Protein AF-M6UWS3-F1 (afdb_monomer)

Foldseek 3Di:
DKKKKKKQFADDLVLLVLLVVLVVVVVQKDWDPVQVVDSQWTWIAGPVRQKIWIWHHDPGIIMIMIDRDDPVRVVVSVVSNVVSCVVVVTDIDIDID

Nearest PDB structures (foldseek):
  3c6k-assembly1_B  TM=6.279E-01  e=4.005E-04  Homo sapiens
  4hhu-assembly2_B  TM=6.486E-01  e=1.008E-03  synthetic construct
  4rjv-assembly2_C  TM=6.045E-01  e=3.051E-03  synthetic construct
  4nez-assembly1_A-2  TM=6.128E-01  e=2.869E-03  synthetic construct
  4ney-assembly1_A  TM=6.087E-01  e=6.791E-03  synthetic construct

Secondary structure (DSSP, 8-state):
-EEEEEE-----HHHHHHHHHHHHHTSSEEE-GGGGS-SSEEEEEETTS--EEEEEE-SS-EEEEEES--HHHHHHHHHHHHHHHHHTT-----EE-

Solvent-accessible surface area (backbone atoms only — n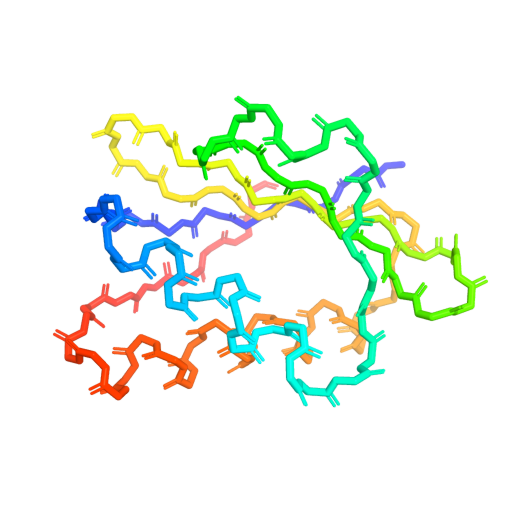ot comparable to full-atom values): 5358 Å² total; per-residue (Å²): 123,72,51,36,30,42,23,82,34,70,75,52,73,67,56,44,53,52,48,54,52,51,52,46,70,69,65,57,40,41,76,41,82,80,30,77,78,34,88,46,42,35,38,33,24,37,76,86,65,63,26,40,38,35,42,37,56,50,98,61,27,31,35,42,39,33,31,73,57,52,75,65,57,52,52,52,53,52,48,51,52,52,51,51,30,57,76,68,71,48,77,81,58,80,44,81,106

Sequence (97 aa):
MSIEYNCFTRLTTEQIQILKTFILKNGNYKLSETSLQDEFNTTFFTNDGLSEIQILQTNQQLIVSFRNSTRSVRKEFLNQIAFNFRQQKIDFAFEEI

Organism: NCBI:txid1085540

Radius of gyration: 12.17 Å; Cα contacts (8 Å, |Δi|>4): 160; chains: 1; bounding box: 28×26×31 Å

Mean predicted aligned error: 3.87 Å

pLDDT: mean 90.2, std 7.15, range [62.0, 96.31]

Structure (mmCIF, N/CA/C/O backbone):
data_AF-M6UWS3-F1
#
_entry.id   AF-M6UWS3-F1
#
loop_
_atom_site.group_PDB
_atom_site.id
_atom_site.type_symbol
_atom_site.label_atom_id
_atom_site.label_alt_id
_atom_site.label_comp_id
_atom_site.label_asym_id
_atom_site.label_entity_id
_atom_site.label_seq_id
_atom_site.pdbx_PDB_ins_code
_atom_site.Cartn_x
_atom_site.Cartn_y
_atom_site.Cartn_z
_atom_site.occupancy
_atom_site.B_iso_or_equiv
_atom_site.auth_seq_id
_atom_site.auth_comp_id
_atom_site.auth_asym_id
_atom_site.auth_atom_id
_atom_site.pdbx_PDB_model_num
ATOM 1 N N . MET A 1 1 ? -1.443 8.907 -17.222 1.00 67.69 1 MET A N 1
ATOM 2 C CA . MET A 1 1 ? -2.660 8.305 -16.641 1.00 67.69 1 MET A CA 1
ATOM 3 C C . MET A 1 1 ? -2.258 7.669 -15.320 1.00 67.69 1 MET A C 1
ATOM 5 O O . MET A 1 1 ? -1.234 6.991 -15.306 1.00 67.69 1 MET A O 1
ATOM 9 N N . SER A 1 2 ? -2.949 7.987 -14.225 1.00 84.44 2 SER A N 1
ATOM 10 C CA . SER A 1 2 ? -2.796 7.276 -12.950 1.00 84.44 2 SER A CA 1
ATOM 11 C C . SER A 1 2 ? -3.747 6.082 -12.923 1.00 84.44 2 SER A C 1
ATOM 13 O O . SER A 1 2 ? -4.766 6.101 -13.608 1.00 84.44 2 SER A O 1
ATOM 15 N N . ILE A 1 3 ? -3.377 5.038 -12.188 1.00 93.38 3 ILE A N 1
ATOM 16 C CA . ILE A 1 3 ? -4.250 3.900 -11.878 1.00 93.38 3 ILE A CA 1
ATOM 17 C C . ILE A 1 3 ? -4.382 3.854 -10.369 1.00 93.38 3 ILE A C 1
ATOM 19 O O . ILE A 1 3 ? -3.367 3.923 -9.673 1.00 93.38 3 ILE A O 1
ATOM 23 N N . GLU A 1 4 ? -5.607 3.756 -9.878 1.00 95.12 4 GLU A N 1
ATOM 24 C CA . GLU A 1 4 ? -5.911 3.908 -8.463 1.00 95.12 4 GLU A CA 1
ATOM 25 C C . GLU A 1 4 ? -6.581 2.651 -7.927 1.00 95.12 4 GLU A C 1
ATOM 27 O O . GLU A 1 4 ? -7.348 1.986 -8.621 1.00 95.12 4 GLU A O 1
ATOM 32 N N . TYR A 1 5 ? -6.251 2.319 -6.684 1.00 94.88 5 TYR A N 1
ATOM 33 C CA . TYR A 1 5 ? -6.901 1.254 -5.941 1.00 94.88 5 TYR A CA 1
ATOM 34 C C . TYR A 1 5 ? -7.453 1.828 -4.651 1.00 94.88 5 TYR A C 1
ATOM 36 O O . TYR A 1 5 ? -6.729 2.512 -3.924 1.00 94.88 5 TYR A O 1
ATOM 44 N N . ASN A 1 6 ? -8.705 1.531 -4.334 1.00 93.38 6 ASN A N 1
ATOM 45 C CA . ASN A 1 6 ? -9.275 1.835 -3.031 1.00 93.38 6 ASN A CA 1
ATOM 46 C C . ASN A 1 6 ? -9.250 0.591 -2.133 1.00 93.38 6 ASN A C 1
ATOM 48 O O . ASN A 1 6 ? -9.179 -0.548 -2.588 1.00 93.38 6 ASN A O 1
ATOM 52 N N . CYS A 1 7 ? -9.275 0.825 -0.830 1.00 92.81 7 CYS A N 1
ATOM 53 C CA . CYS A 1 7 ? -9.468 -0.187 0.190 1.00 92.81 7 CYS A CA 1
ATOM 54 C C . CYS A 1 7 ? -10.273 0.444 1.324 1.00 92.81 7 CYS A C 1
ATOM 56 O O . CYS A 1 7 ? -9.835 1.436 1.912 1.00 92.81 7 CYS A O 1
ATOM 58 N N . PHE A 1 8 ? -11.454 -0.104 1.623 1.00 88.75 8 PHE A N 1
ATOM 59 C CA . PHE A 1 8 ? -12.387 0.412 2.637 1.00 88.75 8 PHE A CA 1
ATOM 60 C C . PHE A 1 8 ? -11.938 0.084 4.066 1.00 88.75 8 PHE A C 1
ATOM 62 O O . PHE A 1 8 ? -12.660 -0.503 4.870 1.00 88.75 8 PHE A O 1
ATOM 69 N N . THR A 1 9 ? -10.713 0.486 4.372 1.00 87.94 9 THR A N 1
ATOM 70 C CA . THR A 1 9 ? -10.050 0.284 5.647 1.00 87.94 9 THR A CA 1
ATOM 71 C C . THR A 1 9 ? -9.588 1.637 6.161 1.00 87.94 9 THR A C 1
ATOM 73 O O . THR A 1 9 ? -8.973 2.431 5.440 1.00 87.94 9 THR A O 1
ATOM 76 N N . ARG A 1 10 ? -9.876 1.904 7.435 1.00 89.50 10 ARG A N 1
ATOM 77 C CA . ARG A 1 10 ? -9.384 3.087 8.135 1.00 89.50 10 ARG A CA 1
ATOM 78 C C . ARG A 1 10 ? -8.246 2.696 9.059 1.00 89.50 10 ARG A C 1
ATOM 80 O O . ARG A 1 10 ? -8.477 2.053 10.079 1.00 89.50 10 ARG A O 1
ATOM 87 N N . LEU A 1 11 ? -7.038 3.114 8.706 1.00 90.31 11 LEU A N 1
ATOM 88 C CA . LEU A 1 11 ? -5.864 2.898 9.536 1.00 90.31 11 LEU A CA 1
ATOM 89 C C . LEU A 1 11 ? -5.763 3.952 10.645 1.00 90.31 11 LEU A C 1
ATOM 91 O O . LEU A 1 11 ? -6.097 5.124 10.448 1.00 90.31 11 LEU A O 1
ATOM 95 N N . THR A 1 12 ? -5.270 3.539 11.810 1.00 91.19 12 THR A N 1
ATOM 96 C CA . THR A 1 12 ? -4.808 4.466 12.848 1.00 91.19 12 THR A CA 1
ATOM 97 C C . THR A 1 12 ? -3.460 5.077 12.459 1.00 91.19 12 THR A C 1
ATOM 99 O O . THR A 1 12 ? -2.747 4.562 11.595 1.00 91.19 12 THR A O 1
ATOM 102 N N . THR A 1 13 ? -3.077 6.161 13.135 1.00 88.88 13 THR A N 1
ATOM 103 C CA . THR A 1 13 ? -1.759 6.790 12.978 1.00 88.88 13 THR A CA 1
ATOM 104 C C . THR A 1 13 ? -0.617 5.781 13.148 1.00 88.88 13 THR A C 1
ATOM 106 O O . THR A 1 13 ? 0.269 5.697 12.303 1.00 88.88 13 THR A O 1
ATOM 109 N N . GLU A 1 14 ? -0.677 4.944 14.187 1.00 90.94 14 GLU A N 1
ATOM 110 C CA . GLU A 1 14 ? 0.334 3.913 14.450 1.00 90.94 14 GLU A CA 1
ATOM 111 C C . GLU A 1 14 ? 0.410 2.876 13.318 1.00 90.94 14 GLU A C 1
ATOM 113 O O . GLU A 1 14 ? 1.494 2.563 12.826 1.00 90.94 14 GLU A O 1
ATOM 118 N N . GLN A 1 15 ? -0.738 2.390 12.835 1.00 92.38 15 GLN A N 1
ATOM 119 C CA . GLN A 1 15 ? -0.793 1.406 11.748 1.00 92.38 15 GLN A CA 1
ATOM 120 C C . GLN A 1 15 ? -0.201 1.955 10.444 1.00 92.38 15 GLN A C 1
ATOM 122 O O . GLN A 1 15 ? 0.496 1.233 9.726 1.00 92.38 15 GLN A O 1
ATOM 127 N N . ILE A 1 16 ? -0.433 3.238 10.152 1.00 91.19 16 ILE A N 1
ATOM 128 C CA . ILE A 1 16 ? 0.159 3.931 9.003 1.00 91.19 16 ILE A CA 1
ATOM 129 C C . ILE A 1 16 ? 1.673 4.052 9.151 1.00 91.19 16 ILE A C 1
ATOM 131 O O . ILE A 1 16 ? 2.405 3.762 8.205 1.00 91.19 16 ILE A O 1
ATOM 135 N N . GLN A 1 17 ? 2.166 4.448 10.323 1.00 89.88 17 GLN A N 1
ATOM 136 C CA . GLN A 1 17 ? 3.606 4.550 10.568 1.00 89.88 17 GLN A CA 1
ATOM 137 C C . GLN A 1 17 ? 4.299 3.185 10.436 1.00 89.88 17 GLN A C 1
ATOM 139 O O . GLN A 1 17 ? 5.370 3.084 9.823 1.00 89.88 17 GLN A O 1
ATOM 144 N N . ILE A 1 18 ? 3.661 2.119 10.933 1.00 92.75 18 ILE A N 1
ATOM 145 C CA . ILE A 1 18 ? 4.118 0.735 10.759 1.00 92.75 18 ILE A CA 1
ATOM 146 C C . ILE A 1 18 ? 4.149 0.362 9.274 1.00 92.75 18 ILE A C 1
ATOM 148 O O . ILE A 1 18 ? 5.154 -0.180 8.810 1.00 92.75 18 ILE A O 1
ATOM 152 N N . LEU A 1 19 ? 3.093 0.676 8.514 1.00 92.81 19 LEU A N 1
ATOM 153 C CA . LEU A 1 19 ? 3.025 0.400 7.078 1.00 92.81 19 LEU A CA 1
ATOM 154 C C . LEU A 1 19 ? 4.148 1.111 6.312 1.00 92.81 19 LEU A C 1
ATOM 156 O O . LEU A 1 19 ? 4.866 0.470 5.545 1.00 92.81 19 LEU A O 1
ATOM 160 N N . LYS A 1 20 ? 4.348 2.413 6.549 1.00 91.00 20 LYS A N 1
ATOM 161 C CA . LYS A 1 20 ? 5.422 3.193 5.910 1.00 91.00 20 LYS A CA 1
ATOM 162 C C . LYS A 1 20 ? 6.792 2.601 6.209 1.00 91.00 20 LYS A C 1
ATOM 164 O O . LYS A 1 20 ? 7.581 2.360 5.299 1.00 91.00 20 LYS A O 1
ATOM 169 N N . THR A 1 21 ? 7.054 2.314 7.483 1.00 91.81 21 THR A N 1
ATOM 170 C CA . THR A 1 21 ? 8.314 1.700 7.917 1.00 91.81 21 THR A CA 1
ATOM 171 C C . THR A 1 21 ? 8.520 0.335 7.265 1.00 91.81 21 THR A C 1
ATOM 173 O O . THR A 1 21 ? 9.632 0.009 6.853 1.00 91.81 21 THR A O 1
ATOM 176 N N . PHE A 1 22 ? 7.459 -0.465 7.144 1.00 93.38 22 PHE A N 1
ATOM 177 C CA . PHE A 1 22 ? 7.505 -1.772 6.497 1.00 93.38 22 PHE A CA 1
ATOM 178 C C . PHE A 1 22 ? 7.849 -1.665 5.004 1.00 93.38 22 PHE A C 1
ATOM 180 O O . PHE A 1 22 ? 8.753 -2.359 4.540 1.00 93.38 22 PHE A O 1
ATOM 187 N N . ILE A 1 23 ? 7.197 -0.753 4.274 1.00 93.19 23 ILE A N 1
ATOM 188 C CA . ILE A 1 23 ? 7.470 -0.493 2.851 1.00 93.19 23 ILE A CA 1
ATOM 189 C C . ILE A 1 23 ? 8.922 -0.042 2.649 1.00 93.19 23 ILE A C 1
ATOM 191 O O . ILE A 1 23 ? 9.599 -0.538 1.751 1.00 93.19 23 ILE A O 1
ATOM 195 N N . LEU A 1 24 ? 9.434 0.848 3.502 1.00 91.50 24 LEU A N 1
ATOM 196 C CA . LEU A 1 24 ? 10.815 1.330 3.399 1.00 91.50 24 LEU A CA 1
ATOM 197 C C . LEU A 1 24 ? 11.843 0.239 3.726 1.00 91.50 24 LEU A C 1
ATOM 199 O O . LEU A 1 24 ? 12.871 0.144 3.058 1.00 91.50 24 LEU A O 1
ATOM 203 N N . LYS A 1 25 ? 11.557 -0.633 4.701 1.00 91.50 25 LYS A N 1
ATOM 204 C CA . LYS A 1 25 ? 12.424 -1.775 5.044 1.00 91.50 25 LYS A CA 1
ATOM 205 C C . LYS A 1 25 ? 12.546 -2.806 3.924 1.00 91.50 25 LYS A C 1
ATOM 207 O O . LYS A 1 25 ? 13.541 -3.522 3.892 1.00 91.50 25 LYS A O 1
ATOM 212 N N . ASN A 1 26 ? 11.568 -2.883 3.019 1.00 85.69 26 ASN A N 1
ATOM 213 C CA . ASN A 1 26 ? 11.645 -3.749 1.843 1.00 85.69 26 ASN A CA 1
ATOM 214 C C . ASN A 1 26 ? 12.819 -3.362 0.919 1.00 85.69 26 ASN A C 1
ATOM 216 O O . ASN A 1 26 ? 13.366 -4.214 0.229 1.00 85.69 26 ASN A O 1
ATOM 220 N N . GLY A 1 27 ? 13.241 -2.093 0.944 1.00 85.31 27 GLY A N 1
ATOM 221 C CA . GLY A 1 27 ? 14.414 -1.613 0.218 1.00 85.31 27 GLY A CA 1
ATOM 222 C C . GLY A 1 27 ? 14.168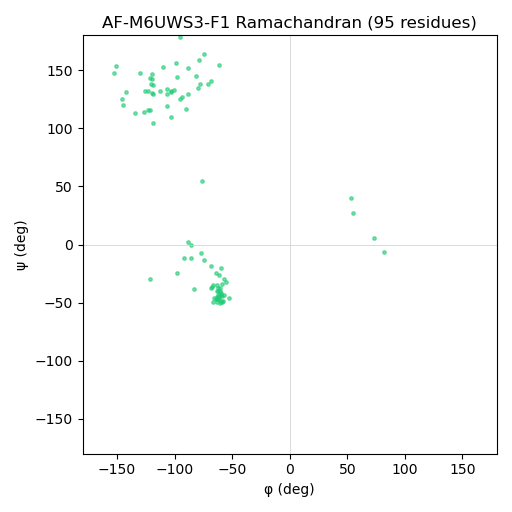 -1.292 -1.255 1.00 85.31 27 GLY A C 1
ATOM 223 O O . GLY A 1 27 ? 15.058 -0.721 -1.871 1.00 85.31 27 GLY A O 1
ATOM 224 N N . ASN A 1 28 ? 12.986 -1.587 -1.808 1.00 91.69 28 ASN A N 1
ATOM 225 C CA . ASN A 1 28 ? 12.624 -1.297 -3.205 1.00 91.69 28 ASN A CA 1
ATOM 226 C C . ASN A 1 28 ? 12.059 0.120 -3.432 1.00 91.69 28 ASN A C 1
ATOM 228 O O . ASN A 1 28 ? 11.927 0.555 -4.582 1.00 91.69 28 ASN A O 1
ATOM 232 N N . TYR A 1 29 ? 11.732 0.835 -2.350 1.00 93.31 29 TYR A N 1
ATOM 233 C CA . TYR A 1 29 ? 11.023 2.113 -2.387 1.00 93.31 29 TYR A CA 1
ATOM 234 C C . TYR A 1 29 ? 11.725 3.180 -1.548 1.00 93.31 29 TYR A C 1
ATOM 236 O O . TYR A 1 29 ? 12.296 2.892 -0.495 1.00 93.31 29 TYR A O 1
ATOM 244 N N . LYS A 1 30 ? 11.616 4.433 -1.988 1.00 93.06 30 LYS A N 1
ATOM 245 C CA . LYS A 1 30 ? 12.099 5.626 -1.284 1.00 93.06 30 LYS A CA 1
ATOM 246 C C . LYS A 1 30 ? 10.932 6.559 -0.996 1.00 93.06 30 LYS A C 1
ATOM 248 O O . LYS A 1 30 ? 10.031 6.693 -1.819 1.00 93.06 30 LYS A O 1
ATOM 253 N N . LEU A 1 31 ? 10.950 7.197 0.168 1.00 91.06 31 LEU A N 1
ATOM 254 C CA . LEU A 1 31 ? 9.951 8.189 0.558 1.00 91.06 31 LEU A CA 1
ATOM 255 C C . LEU A 1 31 ? 10.242 9.529 -0.134 1.00 91.06 31 LEU A C 1
ATOM 257 O O . LEU A 1 31 ? 11.397 9.947 -0.181 1.00 91.06 31 LEU A O 1
ATOM 261 N N . SER A 1 32 ? 9.212 10.211 -0.633 1.00 85.19 32 SER A N 1
ATOM 262 C CA . SER A 1 32 ? 9.340 11.597 -1.095 1.00 85.19 32 SER A CA 1
ATOM 263 C C . SER A 1 32 ? 9.597 12.541 0.085 1.00 85.19 32 SER A C 1
ATOM 265 O O . SER A 1 32 ? 8.956 12.413 1.128 1.00 85.19 32 SER A O 1
ATOM 267 N N . GLU A 1 33 ? 10.468 13.540 -0.080 1.00 72.44 33 GLU A N 1
ATOM 268 C CA . GLU A 1 33 ? 10.769 14.531 0.970 1.00 72.44 33 GLU A CA 1
ATOM 269 C C . GLU A 1 33 ? 9.519 15.301 1.426 1.00 72.44 33 GLU A C 1
ATOM 271 O O . GLU A 1 33 ? 9.353 15.588 2.611 1.00 72.44 33 GLU A O 1
ATOM 276 N N . THR A 1 34 ? 8.578 15.559 0.511 1.00 67.38 34 THR A N 1
ATOM 277 C CA . THR A 1 34 ? 7.296 16.216 0.822 1.00 67.38 34 THR A CA 1
ATOM 278 C C . THR A 1 34 ? 6.359 15.352 1.667 1.00 67.38 34 THR A C 1
ATOM 280 O O . THR A 1 34 ? 5.449 15.874 2.303 1.00 67.38 34 THR A O 1
ATOM 283 N N . SER A 1 35 ? 6.583 14.037 1.720 1.00 66.00 35 SER A N 1
ATOM 284 C CA . SER A 1 35 ? 5.749 13.082 2.467 1.00 66.00 35 SER A CA 1
ATOM 285 C C . SER A 1 35 ? 6.130 12.933 3.938 1.00 66.00 35 SER A C 1
ATOM 287 O O . SER A 1 35 ? 5.491 12.180 4.668 1.00 66.00 35 SER A O 1
ATOM 289 N N . LEU A 1 36 ? 7.158 13.652 4.392 1.00 62.00 36 LEU A N 1
ATOM 290 C CA . LEU A 1 36 ? 7.534 13.714 5.805 1.00 62.00 36 LEU A CA 1
ATOM 291 C C . LEU A 1 36 ? 6.567 14.573 6.638 1.00 62.00 36 LEU A C 1
ATOM 293 O O . LEU A 1 36 ? 6.619 14.516 7.862 1.00 62.00 36 LEU A O 1
ATOM 297 N N . GLN A 1 37 ? 5.704 15.364 5.991 1.00 63.62 37 GLN A N 1
ATOM 298 C CA . GLN A 1 37 ? 4.822 16.328 6.658 1.00 63.62 37 GLN A CA 1
ATOM 299 C C . GLN A 1 37 ? 3.395 15.815 6.889 1.00 63.62 37 GLN A C 1
ATOM 301 O O . GLN A 1 37 ? 2.731 16.303 7.800 1.00 63.62 37 GLN A O 1
ATOM 306 N N . ASP A 1 38 ? 2.923 14.848 6.095 1.00 76.50 38 ASP A N 1
ATOM 307 C CA . ASP A 1 38 ? 1.563 14.316 6.201 1.00 76.50 38 ASP A CA 1
ATOM 308 C C . ASP A 1 38 ? 1.589 12.801 6.434 1.00 76.50 38 ASP A C 1
ATOM 310 O O . ASP A 1 38 ? 2.055 11.989 5.628 1.00 76.50 38 ASP A O 1
ATOM 314 N N . GLU A 1 39 ? 1.096 12.401 7.601 1.00 75.62 39 GLU A N 1
ATOM 315 C CA . GLU A 1 39 ? 1.047 11.000 7.977 1.00 75.62 39 GLU A CA 1
ATOM 316 C C . GLU A 1 39 ? 0.055 10.225 7.107 1.00 75.62 39 GLU A C 1
ATOM 318 O O . GLU A 1 39 ? 0.346 9.103 6.699 1.00 75.62 39 GLU A O 1
ATOM 323 N N . PHE A 1 40 ? -1.054 10.855 6.740 1.00 84.31 40 PHE A N 1
ATOM 324 C CA . PHE A 1 40 ? -2.151 10.251 5.999 1.00 84.31 40 PHE A CA 1
ATOM 325 C C . PHE A 1 40 ? -2.005 10.409 4.486 1.00 84.31 40 PHE A C 1
ATOM 327 O O . PHE A 1 40 ? -2.704 9.721 3.753 1.00 84.31 40 PHE A O 1
ATOM 334 N N . ASN A 1 41 ? -1.088 11.246 4.004 1.00 90.31 41 ASN A N 1
ATOM 335 C CA . ASN A 1 41 ? -0.776 11.392 2.587 1.00 90.31 41 ASN A CA 1
ATOM 336 C C . ASN A 1 41 ? 0.720 11.209 2.342 1.00 90.31 41 ASN A C 1
ATOM 338 O O . ASN A 1 41 ? 1.552 11.995 2.786 1.00 90.31 41 ASN A O 1
ATOM 342 N N . THR A 1 42 ? 1.092 10.150 1.638 1.00 91.38 42 THR A N 1
ATOM 343 C CA . THR A 1 42 ? 2.495 9.809 1.449 1.00 91.38 42 THR A CA 1
ATOM 344 C C . THR A 1 42 ? 2.779 9.270 0.071 1.00 91.38 42 THR A C 1
ATOM 346 O O . THR A 1 42 ? 2.148 8.328 -0.385 1.00 91.38 42 THR A O 1
ATOM 349 N N . THR A 1 43 ? 3.812 9.820 -0.544 1.00 94.00 43 THR A N 1
ATOM 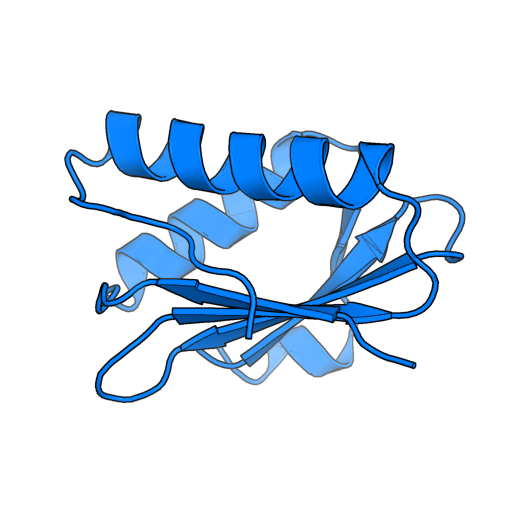350 C CA . THR A 1 43 ? 4.320 9.439 -1.848 1.00 94.00 43 THR A CA 1
ATOM 351 C C . THR A 1 43 ? 5.632 8.678 -1.701 1.00 94.00 43 THR A C 1
ATOM 353 O O . THR A 1 43 ? 6.580 9.125 -1.051 1.00 94.00 43 THR A O 1
ATOM 356 N N . PHE A 1 44 ? 5.686 7.525 -2.351 1.00 94.00 44 PHE A N 1
ATOM 357 C CA . PHE A 1 44 ? 6.857 6.691 -2.545 1.00 94.00 44 PHE A CA 1
ATOM 358 C C . PHE A 1 44 ? 7.280 6.720 -4.010 1.00 94.00 44 PHE A C 1
ATOM 360 O O . PHE A 1 44 ? 6.453 6.846 -4.913 1.00 94.00 44 PHE A O 1
ATOM 367 N N . PHE A 1 45 ? 8.567 6.507 -4.236 1.00 94.75 45 PHE A N 1
ATOM 368 C CA . PHE A 1 45 ? 9.125 6.227 -5.549 1.00 94.75 45 PHE A CA 1
ATOM 369 C C . PHE A 1 45 ? 9.793 4.861 -5.545 1.00 94.75 45 PHE A C 1
ATOM 371 O O . PHE A 1 45 ? 10.380 4.457 -4.539 1.00 94.75 45 PHE A O 1
ATOM 378 N N . THR A 1 46 ? 9.749 4.156 -6.671 1.00 94.06 46 THR A N 1
ATOM 379 C CA . THR A 1 46 ? 10.670 3.036 -6.896 1.00 94.06 46 THR A CA 1
ATOM 380 C C . THR A 1 46 ? 12.113 3.541 -6.879 1.00 94.06 46 THR A C 1
ATOM 382 O O . THR A 1 46 ? 12.384 4.713 -7.143 1.00 94.06 46 THR A O 1
ATOM 385 N N . ASN A 1 47 ? 13.072 2.674 -6.553 1.00 90.44 47 ASN A N 1
ATOM 386 C CA . ASN A 1 47 ? 14.480 3.076 -6.435 1.00 90.44 47 ASN A CA 1
ATOM 387 C C . ASN A 1 47 ? 15.079 3.726 -7.689 1.00 90.44 47 ASN A C 1
ATOM 389 O O . ASN A 1 47 ? 15.992 4.547 -7.551 1.00 90.44 47 ASN A O 1
ATOM 393 N N . ASP A 1 48 ? 14.581 3.343 -8.867 1.00 90.25 48 ASP A N 1
ATOM 394 C CA . ASP A 1 48 ? 14.930 3.899 -10.179 1.00 90.25 48 ASP A CA 1
ATOM 395 C C . ASP A 1 48 ? 14.263 5.261 -10.465 1.00 90.25 48 ASP A C 1
ATOM 397 O O . ASP A 1 48 ? 14.583 5.902 -11.463 1.00 90.25 48 ASP A O 1
ATOM 401 N N . GLY A 1 49 ? 13.353 5.715 -9.595 1.00 89.25 49 GLY A N 1
ATOM 402 C CA . GLY A 1 49 ? 12.622 6.978 -9.708 1.00 89.25 49 GLY A CA 1
ATOM 403 C C . GLY A 1 49 ? 11.534 6.995 -10.783 1.00 89.25 49 GLY A C 1
ATOM 404 O O . GLY A 1 49 ? 10.956 8.050 -11.033 1.00 89.25 49 GLY A O 1
ATOM 405 N N . LEU A 1 50 ? 11.252 5.864 -11.438 1.00 90.44 50 LEU A N 1
ATOM 406 C CA . LEU A 1 50 ? 10.355 5.830 -12.596 1.00 90.44 50 LEU A CA 1
ATOM 407 C C . LEU A 1 50 ? 8.877 5.765 -12.208 1.00 90.44 50 LEU A C 1
ATOM 409 O O . LEU A 1 50 ? 8.042 6.375 -12.875 1.00 90.44 50 LEU A O 1
ATOM 413 N N . SER A 1 51 ? 8.552 5.017 -11.150 1.00 93.62 51 SER A N 1
ATOM 414 C CA . SER A 1 51 ? 7.181 4.858 -10.667 1.00 93.62 51 SER A CA 1
ATOM 415 C C . SER A 1 51 ? 6.951 5.700 -9.422 1.00 93.62 51 SER A C 1
ATOM 417 O O . SER A 1 51 ? 7.714 5.615 -8.461 1.00 93.62 51 SER A O 1
ATOM 419 N N . GLU A 1 52 ? 5.857 6.450 -9.425 1.00 95.06 52 GLU A N 1
ATOM 420 C CA . GLU A 1 52 ? 5.369 7.220 -8.284 1.00 95.06 52 GLU A CA 1
ATOM 421 C C . GLU A 1 52 ? 4.139 6.517 -7.703 1.00 95.06 52 GLU A C 1
ATOM 423 O O . GLU A 1 52 ? 3.249 6.083 -8.443 1.00 95.06 52 GLU A O 1
ATOM 428 N N . ILE A 1 53 ? 4.106 6.374 -6.381 1.00 95.50 53 ILE A N 1
ATOM 429 C CA . ILE A 1 53 ? 3.080 5.626 -5.661 1.00 95.50 53 ILE A CA 1
ATOM 430 C C . ILE A 1 53 ? 2.624 6.451 -4.469 1.00 95.50 53 ILE A C 1
ATOM 432 O O . ILE A 1 53 ? 3.381 6.650 -3.526 1.00 95.50 53 ILE A O 1
ATOM 436 N N . GLN A 1 54 ? 1.385 6.913 -4.486 1.00 94.56 54 GLN A N 1
ATOM 437 C CA . GLN A 1 54 ? 0.802 7.684 -3.400 1.00 94.56 54 GLN A CA 1
ATOM 438 C C . GLN A 1 54 ? -0.130 6.802 -2.575 1.00 94.56 54 GLN A C 1
ATOM 440 O O . GLN A 1 54 ? -0.981 6.112 -3.123 1.00 94.56 54 GLN A O 1
ATOM 445 N N . ILE A 1 55 ? 0.017 6.847 -1.256 1.00 93.81 55 ILE A N 1
ATOM 446 C CA . ILE A 1 55 ? -0.920 6.311 -0.278 1.00 93.81 55 ILE A CA 1
ATOM 447 C C . ILE A 1 55 ? -1.625 7.495 0.377 1.00 93.81 55 ILE A C 1
ATOM 449 O O . ILE A 1 55 ? -0.978 8.316 1.026 1.00 93.81 55 ILE A O 1
ATOM 453 N N . LEU A 1 56 ? -2.945 7.558 0.231 1.00 92.81 56 LEU A N 1
ATOM 454 C CA . LEU A 1 56 ? -3.802 8.561 0.848 1.00 92.81 56 LEU A CA 1
ATOM 455 C 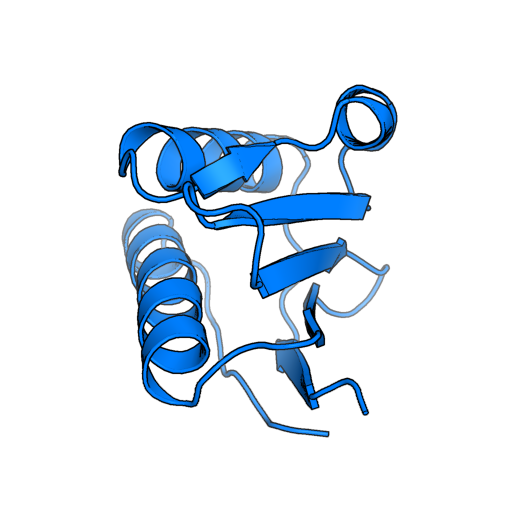C . LEU A 1 56 ? -4.852 7.877 1.727 1.00 92.81 56 LEU A C 1
ATOM 457 O O . LEU A 1 56 ? -5.727 7.169 1.238 1.00 92.81 56 LEU A O 1
ATOM 461 N N . GLN A 1 57 ? -4.806 8.117 3.030 1.00 91.25 57 GLN A N 1
ATOM 462 C CA . GLN A 1 57 ? -5.853 7.737 3.963 1.00 91.25 57 GLN A CA 1
ATOM 463 C C . GLN A 1 57 ? -6.867 8.877 4.069 1.00 91.25 57 GLN A C 1
ATOM 465 O O . GLN A 1 57 ? -6.575 9.968 4.551 1.00 91.25 57 GLN A O 1
ATOM 470 N N . THR A 1 58 ? -8.096 8.589 3.663 1.00 89.31 58 THR A N 1
ATOM 471 C CA . THR A 1 58 ? -9.258 9.447 3.915 1.00 89.31 58 THR A CA 1
ATOM 472 C C . THR A 1 58 ? -9.997 8.976 5.172 1.00 89.31 58 THR A C 1
ATOM 474 O O . THR A 1 58 ? -9.665 7.945 5.763 1.00 89.31 58 THR A O 1
ATOM 477 N N . ASN A 1 59 ? -11.064 9.681 5.558 1.00 83.19 59 ASN A N 1
ATOM 478 C CA . ASN A 1 59 ? -11.913 9.286 6.688 1.00 83.19 59 ASN A CA 1
ATOM 479 C C . ASN A 1 59 ? -12.576 7.903 6.528 1.00 83.19 59 ASN A C 1
ATOM 481 O O . ASN A 1 59 ? -13.006 7.334 7.530 1.00 83.19 59 ASN A O 1
ATOM 485 N N . GLN A 1 60 ? -12.685 7.385 5.299 1.00 84.94 60 GLN A N 1
ATOM 486 C CA . GLN A 1 60 ? -13.448 6.170 4.981 1.00 84.94 60 GLN A CA 1
ATOM 487 C C . GLN A 1 60 ? -12.605 5.061 4.345 1.00 84.94 60 GLN A C 1
ATOM 489 O O . GLN A 1 60 ? -12.917 3.888 4.519 1.00 84.94 60 GLN A O 1
ATOM 494 N N . GLN A 1 61 ? -11.554 5.419 3.610 1.00 90.75 61 GLN A N 1
ATOM 495 C CA . GLN A 1 61 ? -10.802 4.471 2.793 1.00 90.75 61 GLN A CA 1
ATOM 496 C C . GLN A 1 61 ? -9.338 4.875 2.643 1.00 90.75 61 GLN A C 1
ATOM 498 O O . GLN A 1 61 ? -8.999 6.064 2.682 1.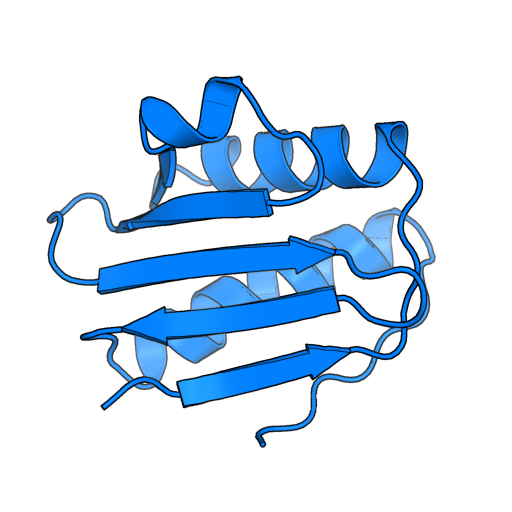00 90.75 61 GLN A O 1
ATOM 503 N N . LEU A 1 62 ? -8.500 3.871 2.421 1.00 93.50 62 LEU A N 1
ATOM 504 C CA . LEU A 1 62 ? -7.147 4.012 1.920 1.00 93.50 62 LEU A CA 1
ATOM 505 C C . LEU A 1 62 ? -7.184 3.996 0.390 1.00 93.50 62 LEU A C 1
ATOM 507 O O . LEU A 1 62 ? -7.760 3.093 -0.209 1.00 93.50 62 LEU A O 1
ATOM 511 N N . ILE A 1 63 ? -6.552 4.976 -0.235 1.00 94.56 63 ILE A N 1
ATOM 512 C CA . ILE A 1 63 ? -6.390 5.073 -1.682 1.00 94.56 63 ILE A CA 1
ATOM 513 C C . ILE A 1 63 ? -4.910 4.885 -1.989 1.00 94.56 63 ILE A C 1
ATOM 515 O O . ILE A 1 63 ? -4.055 5.495 -1.347 1.00 94.56 63 ILE A O 1
ATOM 519 N N . VAL A 1 64 ? -4.609 4.031 -2.960 1.00 95.62 64 VAL A N 1
ATOM 520 C CA . VAL A 1 64 ? -3.261 3.804 -3.472 1.00 95.62 64 VAL A CA 1
ATOM 521 C C . VAL A 1 64 ? -3.242 4.177 -4.949 1.00 95.62 64 VAL A C 1
ATOM 523 O O . VAL A 1 64 ? -3.747 3.434 -5.792 1.00 95.62 64 VAL A O 1
ATOM 526 N N . SER A 1 65 ? -2.662 5.330 -5.261 1.00 96.00 65 SER A N 1
ATOM 527 C CA . SER A 1 65 ? -2.571 5.855 -6.622 1.00 96.00 65 SER A CA 1
ATOM 528 C C . SER A 1 65 ? -1.191 5.584 -7.198 1.00 96.00 65 SER A C 1
ATOM 530 O O . SER A 1 65 ? -0.169 5.846 -6.568 1.00 96.00 65 SER A O 1
ATOM 532 N N . PHE A 1 66 ? -1.146 5.081 -8.425 1.00 96.31 66 PHE A N 1
ATOM 533 C CA . PHE A 1 66 ? 0.089 4.757 -9.119 1.00 96.31 66 PHE A CA 1
ATOM 534 C C . PHE A 1 66 ? 0.229 5.580 -10.395 1.00 96.31 66 PHE A C 1
ATOM 536 O O . PHE A 1 66 ? -0.652 5.563 -11.257 1.00 96.31 66 PHE A O 1
ATOM 543 N N . ARG A 1 67 ? 1.379 6.226 -10.579 1.00 95.50 67 ARG A N 1
ATOM 544 C CA . ARG A 1 67 ? 1.738 6.950 -11.801 1.00 95.50 67 ARG A CA 1
ATOM 545 C C . ARG A 1 67 ? 3.013 6.358 -12.401 1.00 95.50 67 ARG A C 1
ATOM 547 O O . ARG A 1 67 ? 3.949 6.014 -11.688 1.00 95.50 67 ARG A O 1
ATOM 554 N N . ASN A 1 68 ? 3.021 6.222 -13.731 1.00 93.75 68 ASN A N 1
ATOM 555 C CA . ASN A 1 68 ? 4.130 5.660 -14.519 1.00 93.75 68 ASN A CA 1
ATOM 556 C C . ASN A 1 68 ? 4.574 4.249 -14.083 1.00 93.75 68 ASN A C 1
ATOM 558 O O . ASN A 1 68 ? 5.713 3.850 -14.304 1.00 93.75 68 ASN A O 1
ATOM 562 N N . SER A 1 69 ? 3.665 3.474 -13.490 1.00 92.00 69 SER A N 1
ATOM 563 C CA . SER A 1 69 ? 3.964 2.148 -12.958 1.00 92.00 69 SER A CA 1
ATOM 564 C C . SER A 1 69 ? 3.581 1.023 -13.916 1.00 92.00 69 SER A C 1
ATOM 566 O O . SER A 1 69 ? 2.545 1.046 -14.591 1.00 92.00 69 SER A O 1
ATOM 568 N N . THR A 1 70 ? 4.396 -0.031 -13.928 1.00 93.19 70 THR A N 1
ATOM 569 C CA . THR A 1 70 ? 4.044 -1.283 -14.603 1.00 93.19 70 THR A CA 1
ATOM 570 C C . THR A 1 70 ? 3.074 -2.097 -13.750 1.00 93.19 70 THR A C 1
ATOM 572 O O . THR A 1 70 ? 3.029 -1.972 -12.525 1.00 93.19 70 THR A O 1
ATOM 575 N N . ARG A 1 71 ? 2.334 -3.022 -14.375 1.00 92.94 71 ARG A N 1
ATOM 576 C CA . ARG A 1 71 ? 1.458 -3.959 -13.648 1.00 92.94 71 ARG A CA 1
ATOM 577 C C . ARG A 1 71 ? 2.213 -4.768 -12.581 1.00 92.94 71 ARG A C 1
ATOM 579 O O . ARG A 1 71 ? 1.617 -5.115 -11.566 1.00 92.94 71 ARG A O 1
ATOM 586 N N . SER A 1 72 ? 3.494 -5.072 -12.811 1.00 93.56 72 SER A N 1
ATOM 587 C CA . SER A 1 72 ?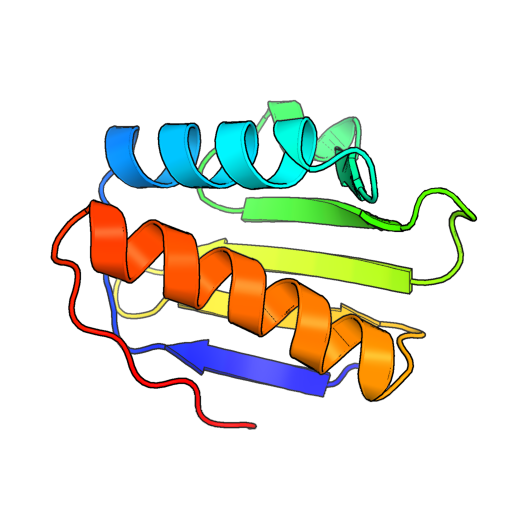 4.330 -5.799 -11.849 1.00 93.56 72 SER A CA 1
ATOM 588 C C . SER A 1 72 ? 4.575 -4.970 -10.591 1.00 93.56 72 SER A C 1
ATOM 590 O O . SER A 1 72 ? 4.295 -5.450 -9.499 1.00 93.56 72 SER A O 1
ATOM 592 N N . VAL A 1 73 ? 4.994 -3.708 -10.754 1.00 93.19 73 VAL A N 1
ATOM 593 C CA . VAL A 1 73 ? 5.225 -2.777 -9.635 1.00 93.19 73 VAL A CA 1
ATOM 594 C C . VAL A 1 73 ? 3.946 -2.580 -8.822 1.00 93.19 73 VAL A C 1
ATOM 596 O O . VAL A 1 73 ? 3.977 -2.674 -7.599 1.00 93.19 73 VAL A O 1
ATOM 599 N N . ARG A 1 74 ? 2.795 -2.393 -9.488 1.00 94.81 74 ARG A N 1
ATOM 600 C CA . ARG A 1 74 ? 1.503 -2.249 -8.791 1.00 94.81 74 ARG A CA 1
ATOM 601 C C . ARG A 1 74 ? 1.172 -3.469 -7.936 1.00 94.81 74 ARG A C 1
ATOM 603 O O . ARG A 1 74 ? 0.855 -3.330 -6.760 1.00 94.81 74 ARG A O 1
ATOM 610 N N . LYS A 1 75 ? 1.279 -4.673 -8.511 1.00 94.69 75 LYS A N 1
ATOM 611 C CA . LYS A 1 75 ? 1.015 -5.925 -7.786 1.00 94.69 75 LYS A CA 1
ATOM 612 C C . LYS A 1 75 ? 1.974 -6.129 -6.621 1.00 94.69 75 LYS A C 1
ATOM 614 O O . LYS A 1 75 ? 1.538 -6.545 -5.554 1.00 94.69 75 LYS A O 1
ATOM 619 N N . GLU A 1 76 ? 3.259 -5.863 -6.823 1.00 95.06 76 GLU A N 1
ATOM 620 C CA . GLU A 1 76 ? 4.266 -5.991 -5.773 1.00 95.06 76 GLU A CA 1
ATOM 621 C C . GLU A 1 76 ? 3.948 -5.067 -4.596 1.00 95.06 76 GLU A C 1
ATOM 623 O O . GLU A 1 76 ? 3.862 -5.535 -3.462 1.00 95.06 76 GLU A O 1
ATOM 628 N N . PHE A 1 77 ? 3.689 -3.787 -4.868 1.00 95.69 77 PHE A N 1
ATOM 629 C CA . PHE A 1 77 ? 3.390 -2.804 -3.832 1.00 95.69 77 PHE A CA 1
ATOM 630 C C . PHE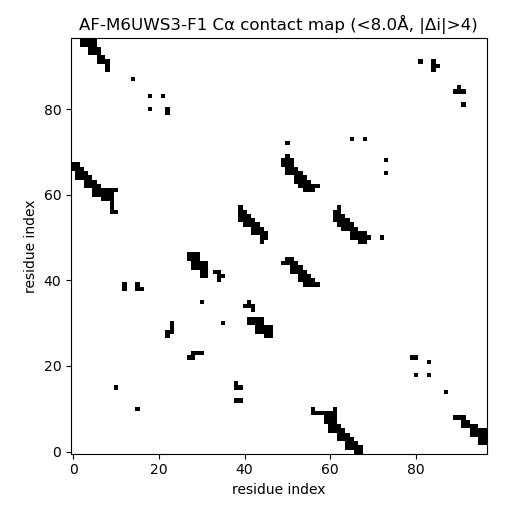 A 1 77 ? 2.099 -3.133 -3.073 1.00 95.69 77 PHE A C 1
ATOM 632 O O . PHE A 1 77 ? 2.091 -3.159 -1.843 1.00 95.69 77 PHE A O 1
ATOM 639 N N . LEU A 1 78 ? 1.017 -3.470 -3.787 1.00 95.75 78 LEU A N 1
ATOM 640 C CA . LEU A 1 78 ? -0.241 -3.896 -3.162 1.00 95.75 78 LEU A CA 1
ATOM 641 C C . LEU A 1 78 ? -0.054 -5.159 -2.309 1.00 95.75 78 LEU A C 1
ATOM 643 O O . LEU A 1 78 ? -0.627 -5.256 -1.226 1.00 95.75 78 LEU A O 1
ATOM 647 N N . ASN A 1 79 ? 0.791 -6.102 -2.742 1.00 95.00 79 ASN A N 1
ATOM 648 C CA . ASN A 1 79 ? 1.124 -7.287 -1.952 1.00 95.00 79 ASN A CA 1
ATOM 649 C C . ASN A 1 79 ? 1.907 -6.947 -0.675 1.00 95.00 79 ASN A C 1
ATOM 651 O O . ASN A 1 79 ? 1.693 -7.608 0.341 1.00 95.00 79 ASN A O 1
ATOM 655 N N . GLN A 1 80 ? 2.776 -5.928 -0.691 1.00 94.75 80 GLN A N 1
ATOM 656 C CA . GLN A 1 80 ? 3.449 -5.450 0.525 1.00 94.75 80 GLN A CA 1
ATOM 657 C C . GLN A 1 80 ? 2.437 -4.891 1.530 1.00 94.75 80 GLN A C 1
ATOM 659 O O . GLN A 1 80 ? 2.487 -5.257 2.707 1.0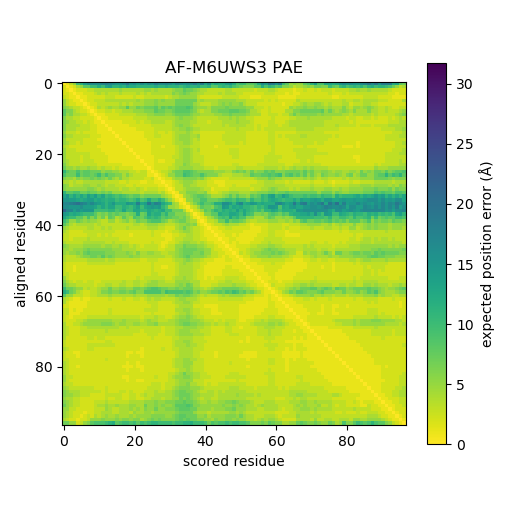0 94.75 80 GLN A O 1
ATOM 664 N N . ILE A 1 81 ? 1.483 -4.072 1.069 1.00 95.25 81 ILE A N 1
ATOM 665 C CA . ILE A 1 81 ? 0.422 -3.544 1.939 1.00 95.25 81 ILE A CA 1
ATOM 666 C C . ILE A 1 81 ? -0.437 -4.692 2.481 1.00 95.25 81 ILE A C 1
ATOM 668 O O . ILE A 1 81 ? -0.625 -4.805 3.690 1.00 95.25 81 ILE A O 1
ATOM 672 N N . ALA A 1 82 ? -0.893 -5.593 1.609 1.00 95.25 82 ALA A N 1
ATOM 673 C CA . ALA A 1 82 ? -1.694 -6.754 1.988 1.00 95.25 82 ALA A CA 1
ATOM 674 C C . ALA A 1 82 ? -0.984 -7.642 3.022 1.00 95.25 82 ALA A C 1
ATOM 676 O O . ALA A 1 82 ? -1.593 -8.084 3.995 1.00 95.25 82 ALA A O 1
ATOM 677 N N . PHE A 1 83 ? 0.313 -7.905 2.840 1.00 95.25 83 PHE A N 1
ATOM 678 C CA . PHE A 1 83 ? 1.096 -8.675 3.802 1.00 95.25 83 PHE A CA 1
ATOM 679 C C . PHE A 1 83 ? 1.166 -7.967 5.157 1.00 95.25 83 PHE A C 1
ATOM 681 O O . PHE A 1 83 ? 0.913 -8.593 6.186 1.00 95.25 83 PHE A O 1
ATOM 688 N N . ASN A 1 84 ? 1.458 -6.666 5.161 1.00 94.56 84 ASN A N 1
ATOM 689 C CA . ASN A 1 84 ? 1.508 -5.866 6.377 1.00 94.56 84 ASN A CA 1
ATOM 690 C C . ASN A 1 84 ? 0.154 -5.851 7.114 1.00 94.56 84 ASN A C 1
ATOM 692 O O . ASN A 1 84 ? 0.112 -6.061 8.324 1.00 94.56 84 ASN A O 1
ATOM 696 N N . PHE A 1 85 ? -0.956 -5.711 6.389 1.00 95.19 85 PHE A N 1
ATOM 697 C CA . PHE A 1 85 ? -2.305 -5.758 6.957 1.00 95.19 85 PHE A CA 1
ATOM 698 C C . PHE A 1 85 ? -2.643 -7.110 7.579 1.00 95.19 85 PHE A C 1
ATOM 700 O O . PHE A 1 85 ? -3.186 -7.149 8.682 1.00 95.19 85 PHE A O 1
ATOM 707 N N . ARG A 1 86 ? -2.238 -8.224 6.952 1.00 94.94 86 ARG A N 1
ATOM 708 C CA . ARG A 1 86 ? -2.392 -9.564 7.548 1.00 94.94 86 ARG A CA 1
ATOM 709 C C . ARG A 1 86 ? -1.648 -9.693 8.876 1.00 94.94 86 ARG A C 1
ATOM 711 O O . ARG A 1 86 ? -2.204 -10.254 9.815 1.00 94.94 86 ARG A O 1
ATOM 718 N N . GLN A 1 87 ? -0.427 -9.160 8.974 1.00 93.94 87 GLN A N 1
ATOM 719 C CA . GLN A 1 87 ? 0.341 -9.172 10.230 1.00 93.94 87 GLN A CA 1
ATOM 720 C C . GLN A 1 87 ? -0.354 -8.366 11.334 1.00 93.94 87 GLN A C 1
ATOM 722 O O . GLN A 1 87 ? -0.322 -8.750 12.501 1.00 93.94 87 GLN A O 1
ATOM 727 N N . GLN A 1 88 ? -1.024 -7.279 10.955 1.00 93.38 88 GLN A N 1
ATOM 728 C CA . GLN A 1 88 ? -1.755 -6.406 11.871 1.00 93.38 88 GLN A CA 1
ATOM 729 C C . GLN A 1 88 ? -3.218 -6.834 12.104 1.00 93.38 88 GLN A C 1
ATOM 731 O O . GLN A 1 88 ? -3.925 -6.160 12.847 1.00 93.38 88 GLN A O 1
ATOM 736 N N . LYS A 1 89 ? -3.675 -7.948 11.505 1.00 93.56 89 LYS A N 1
ATOM 737 C CA . LYS A 1 89 ? -5.076 -8.423 11.538 1.00 93.56 89 LYS A CA 1
ATOM 738 C C . LYS A 1 89 ? -6.087 -7.361 11.084 1.00 93.56 89 LYS A C 1
ATOM 740 O O . LYS A 1 89 ? -7.155 -7.212 11.669 1.00 93.56 89 LYS A O 1
ATOM 745 N N . ILE A 1 90 ? -5.718 -6.614 10.053 1.00 93.12 90 ILE A N 1
ATOM 746 C CA . ILE A 1 90 ? -6.556 -5.594 9.432 1.00 93.12 90 ILE A CA 1
ATOM 747 C C . ILE A 1 90 ? -7.287 -6.242 8.257 1.00 93.12 90 ILE A C 1
ATOM 749 O O . ILE A 1 90 ? -6.639 -6.840 7.398 1.00 93.12 90 ILE A O 1
ATOM 753 N N . ASP A 1 91 ? -8.613 -6.118 8.210 1.00 90.56 91 ASP A N 1
ATOM 754 C CA . ASP A 1 91 ? -9.404 -6.545 7.054 1.00 90.56 91 ASP A CA 1
ATOM 755 C C . ASP A 1 91 ? -9.158 -5.606 5.870 1.00 90.56 91 ASP A C 1
ATOM 757 O O . ASP A 1 91 ? -9.069 -4.386 6.038 1.00 90.56 91 ASP A O 1
ATOM 761 N N . PHE A 1 92 ? -9.023 -6.173 4.669 1.00 91.19 92 PHE A N 1
ATOM 762 C CA . PHE A 1 92 ? -8.749 -5.405 3.458 1.00 91.19 92 PHE A CA 1
ATOM 763 C C . PHE A 1 92 ? -9.278 -6.082 2.197 1.00 91.19 92 PHE A C 1
ATOM 765 O O . PHE A 1 92 ? -9.240 -7.306 2.058 1.00 91.19 92 PHE A O 1
ATOM 772 N N . ALA A 1 93 ? -9.688 -5.254 1.243 1.00 91.12 93 ALA A N 1
ATOM 773 C CA . ALA A 1 93 ? -9.980 -5.634 -0.130 1.00 91.12 93 ALA A CA 1
ATOM 774 C C . ALA A 1 93 ? -9.580 -4.462 -1.029 1.00 91.12 93 ALA A C 1
ATOM 776 O O . ALA A 1 93 ? -10.010 -3.339 -0.783 1.00 91.12 93 ALA A O 1
ATOM 777 N N . PHE A 1 94 ? -8.725 -4.717 -2.020 1.00 91.25 94 PHE A N 1
ATOM 778 C CA . PHE A 1 94 ? -8.325 -3.700 -2.992 1.00 91.25 94 PHE A CA 1
ATOM 779 C C . PHE A 1 94 ? -9.191 -3.807 -4.244 1.00 91.25 94 PHE A C 1
ATOM 781 O O . PHE A 1 94 ? 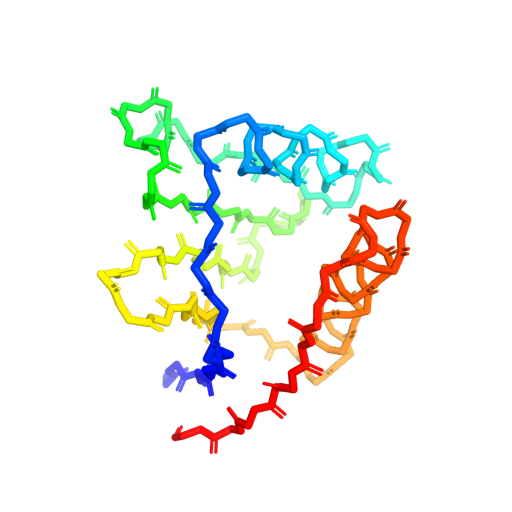-9.208 -4.872 -4.866 1.00 91.25 94 PHE A O 1
ATOM 788 N N . GLU A 1 95 ? -9.838 -2.713 -4.641 1.00 91.44 95 GLU A N 1
ATOM 789 C CA . GLU A 1 95 ? -10.584 -2.615 -5.901 1.00 91.44 95 GLU A CA 1
ATOM 790 C C . GLU A 1 95 ? -9.968 -1.513 -6.775 1.00 91.44 95 GLU A C 1
ATOM 792 O O . GLU A 1 95 ? -9.551 -0.473 -6.272 1.00 91.44 95 GLU A O 1
ATOM 797 N N . GLU A 1 96 ? -9.827 -1.770 -8.077 1.00 90.50 96 GLU A N 1
ATOM 798 C CA . GLU A 1 96 ? -9.338 -0.776 -9.048 1.00 90.50 96 GLU A CA 1
ATOM 799 C C . GLU A 1 96 ? -10.491 0.168 -9.419 1.00 90.50 96 GLU A C 1
ATOM 801 O O . GLU A 1 96 ? -11.597 -0.318 -9.674 1.00 90.50 96 GLU A O 1
ATOM 806 N N . ILE A 1 97 ? -10.240 1.482 -9.447 1.00 85.50 97 ILE A N 1
ATOM 807 C CA . ILE A 1 97 ? -11.248 2.526 -9.728 1.00 85.50 97 ILE A CA 1
ATOM 808 C C . ILE A 1 97 ? -10.901 3.379 -10.949 1.00 85.50 97 ILE A C 1
ATOM 810 O O . ILE A 1 97 ? -9.695 3.547 -11.249 1.00 85.50 97 ILE A O 1
#